Protein AF-A0A3Q3JNC2-F1 (afdb_monomer_lite)

Organism: Monopterus albus (NCBI:txid43700)

pLDDT: mean 71.04, std 24.88, range [24.72, 94.38]

Secondary structure (DSSP, 8-state):
-----------------------------------S----------HHHHHHHHHHHHHH-GGGTTT--------SS-HHHHHHHHHHHHHHHHHHHHHHHS-HHHHHHHHHHHHHH-GGGTS-----PPPPPSSSSSSS--PPPS--

Structure (mmCIF, N/CA/C/O backbone):
data_AF-A0A3Q3JNC2-F1
#
_entry.id   AF-A0A3Q3JNC2-F1
#
loop_
_atom_site.group_PDB
_atom_site.id
_atom_site.type_symbol
_atom_site.label_atom_id
_atom_site.label_alt_id
_atom_site.label_comp_id
_atom_site.label_asym_id
_atom_site.label_entity_id
_atom_site.label_seq_id
_atom_site.pdbx_PDB_ins_code
_atom_site.Cartn_x
_atom_site.Cartn_y
_atom_site.Cartn_z
_atom_site.occupancy
_atom_site.B_iso_or_equiv
_atom_site.auth_seq_id
_atom_site.auth_comp_id
_atom_site.auth_asym_id
_atom_site.auth_atom_id
_atom_site.pdbx_PDB_model_num
ATOM 1 N N . MET A 1 1 ? -9.995 17.000 -13.482 1.00 41.66 1 MET A N 1
ATOM 2 C CA . MET A 1 1 ? -11.264 16.262 -13.625 1.00 41.66 1 MET A CA 1
ATOM 3 C C . MET A 1 1 ? -10.963 14.832 -14.034 1.00 41.66 1 MET A C 1
ATOM 5 O O . MET A 1 1 ? -10.504 14.637 -15.145 1.00 41.66 1 MET A O 1
ATOM 9 N N . GLN A 1 2 ? -11.144 13.887 -13.113 1.00 34.62 2 GLN A N 1
ATOM 10 C CA . GLN A 1 2 ? -11.602 12.500 -13.311 1.00 34.62 2 GLN A CA 1
ATOM 11 C C . GLN A 1 2 ? -11.368 11.786 -11.981 1.00 34.62 2 GLN A C 1
ATOM 13 O O . GLN A 1 2 ? -10.262 11.375 -11.640 1.00 34.62 2 GLN A O 1
ATOM 18 N N . GLY A 1 3 ? -12.429 11.800 -11.173 1.00 38.94 3 GLY A N 1
ATOM 19 C CA . GLY A 1 3 ? -12.496 11.114 -9.899 1.00 38.94 3 GLY A CA 1
ATOM 20 C C . GLY A 1 3 ? -12.484 9.606 -10.100 1.00 38.94 3 GLY A C 1
ATOM 21 O O . GLY A 1 3 ? -13.150 9.084 -10.990 1.00 38.94 3 GLY A O 1
ATOM 22 N N . TYR A 1 4 ? -11.765 8.917 -9.224 1.00 34.91 4 TYR A N 1
ATOM 23 C CA . TYR A 1 4 ? -11.968 7.496 -8.996 1.00 34.91 4 TYR A CA 1
ATOM 24 C C . TYR A 1 4 ? -12.747 7.356 -7.696 1.00 34.91 4 TYR A C 1
ATOM 26 O O . TYR A 1 4 ? -12.200 7.344 -6.595 1.00 34.91 4 TYR A O 1
ATOM 34 N N . LEU A 1 5 ? -14.065 7.329 -7.873 1.00 38.16 5 LEU A N 1
ATOM 35 C CA . LEU A 1 5 ? -15.053 6.914 -6.897 1.00 38.16 5 LEU A CA 1
ATOM 36 C C . LEU A 1 5 ? -14.904 5.390 -6.746 1.00 38.16 5 LEU A C 1
ATOM 38 O O . LEU A 1 5 ? -15.341 4.645 -7.620 1.00 38.16 5 LEU A O 1
ATOM 42 N N . PHE A 1 6 ? -14.245 4.907 -5.692 1.00 31.84 6 PHE A N 1
ATOM 43 C CA . PHE A 1 6 ? -14.313 3.484 -5.351 1.00 31.84 6 PHE A CA 1
ATOM 44 C C . PHE A 1 6 ? -15.381 3.290 -4.280 1.00 31.84 6 PHE A C 1
ATOM 46 O O . PHE A 1 6 ? -15.269 3.762 -3.151 1.00 31.84 6 PHE A O 1
ATOM 53 N N . TYR A 1 7 ? -16.462 2.664 -4.732 1.00 32.59 7 TYR A N 1
ATOM 54 C CA . TYR A 1 7 ? -17.738 2.483 -4.069 1.00 32.59 7 TYR A CA 1
ATOM 55 C C . TYR A 1 7 ? -17.618 1.885 -2.662 1.00 32.59 7 TYR A C 1
ATOM 57 O O . TYR A 1 7 ? -17.073 0.801 -2.459 1.00 32.59 7 TYR A O 1
ATOM 65 N N . LEU A 1 8 ? -18.246 2.581 -1.711 1.00 41.38 8 LEU A N 1
ATOM 66 C CA . LEU A 1 8 ? -18.889 1.970 -0.555 1.00 41.38 8 LEU A CA 1
ATOM 67 C C . LEU A 1 8 ? -19.932 0.966 -1.070 1.00 41.38 8 LEU A C 1
ATOM 69 O O . LEU A 1 8 ? -20.834 1.358 -1.808 1.00 41.38 8 LEU A O 1
ATOM 73 N N . VAL A 1 9 ? -19.884 -0.280 -0.609 1.00 36.50 9 VAL A N 1
ATOM 74 C CA . VAL A 1 9 ? -21.084 -1.122 -0.561 1.00 36.50 9 VAL A CA 1
ATOM 75 C C . VAL A 1 9 ? -21.353 -1.445 0.900 1.00 36.50 9 VAL A C 1
ATOM 77 O O . VAL A 1 9 ? -20.706 -2.282 1.518 1.00 36.50 9 VAL A O 1
ATOM 80 N N . CYS A 1 10 ? -22.283 -0.673 1.455 1.00 35.88 10 CYS A N 1
ATOM 81 C CA . CYS A 1 10 ? -23.029 -0.979 2.661 1.00 35.88 10 CYS A CA 1
ATOM 82 C C . CYS A 1 10 ? -24.223 -1.839 2.231 1.00 35.88 10 CYS A C 1
ATOM 84 O O . CYS A 1 10 ? -25.017 -1.370 1.419 1.00 35.88 10 CYS A O 1
ATOM 86 N N . ILE A 1 11 ? -24.359 -3.063 2.746 1.00 35.44 11 ILE A N 1
ATOM 87 C CA . ILE A 1 11 ? -25.632 -3.796 2.715 1.00 35.44 11 ILE A CA 1
ATOM 88 C C . ILE A 1 11 ? -25.831 -4.462 4.079 1.00 35.44 11 ILE A C 1
ATOM 90 O O . ILE A 1 11 ? -25.250 -5.501 4.379 1.00 35.44 11 ILE A O 1
ATOM 94 N N . CYS A 1 12 ? -26.692 -3.847 4.891 1.00 36.97 12 CYS A N 1
ATOM 95 C CA . CYS A 1 12 ? -27.433 -4.514 5.954 1.00 36.97 12 CYS A CA 1
ATOM 96 C C . CYS A 1 12 ? -28.527 -5.396 5.330 1.00 36.97 12 CYS A C 1
ATOM 98 O O . CYS A 1 12 ? -29.467 -4.859 4.747 1.00 36.97 12 CYS A O 1
ATOM 100 N N . LYS A 1 13 ? -28.452 -6.721 5.514 1.00 30.66 13 LYS A N 1
ATOM 101 C CA . LYS A 1 13 ? -29.604 -7.583 5.856 1.00 30.66 13 LYS A CA 1
ATOM 102 C C . LYS A 1 13 ? -29.139 -9.001 6.230 1.00 30.66 13 LYS A C 1
ATOM 104 O O . LYS A 1 13 ? -28.750 -9.783 5.378 1.00 30.66 13 LYS A O 1
ATOM 109 N N . LEU A 1 14 ? -29.181 -9.254 7.539 1.00 37.44 14 LEU A N 1
ATOM 110 C CA . LEU A 1 14 ? -29.617 -10.457 8.266 1.00 37.44 14 LEU A CA 1
ATOM 111 C C . LEU A 1 14 ? -29.596 -11.849 7.589 1.00 37.44 14 LEU A C 1
ATOM 113 O O . LEU A 1 14 ? -30.253 -12.072 6.578 1.00 37.44 14 LEU A O 1
ATOM 117 N N . LYS A 1 15 ? -29.060 -12.793 8.387 1.00 30.67 15 LYS A N 1
ATOM 118 C CA . LYS A 1 15 ? -29.192 -14.267 8.390 1.00 30.67 15 LYS A CA 1
ATOM 119 C C . LYS A 1 15 ? -28.324 -15.021 7.375 1.00 30.67 15 LYS A C 1
ATOM 121 O O . LYS A 1 15 ? -28.709 -15.183 6.230 1.00 30.67 15 LYS A O 1
ATOM 126 N N . TYR A 1 16 ? -27.195 -15.569 7.825 1.00 27.77 16 TYR A N 1
ATOM 127 C CA . TYR A 1 16 ? -27.149 -16.910 8.420 1.00 27.77 16 TYR A CA 1
ATOM 128 C C . TYR A 1 16 ? -25.931 -17.035 9.338 1.00 27.77 16 TYR A C 1
ATOM 130 O O . TYR A 1 16 ? -24.821 -16.639 8.999 1.00 27.77 16 TYR A O 1
ATOM 138 N N . ILE A 1 17 ? -26.213 -17.540 10.533 1.00 35.56 17 ILE A N 1
ATOM 139 C CA . ILE A 1 17 ? -25.273 -17.909 11.582 1.00 35.56 17 ILE A CA 1
ATOM 140 C C . ILE A 1 17 ? -24.605 -19.218 11.166 1.00 35.56 17 ILE A C 1
ATOM 142 O O . ILE A 1 17 ? -25.315 -20.184 10.907 1.00 35.56 17 ILE A O 1
ATOM 146 N N . TYR A 1 18 ? -23.276 -19.265 11.207 1.00 24.72 18 TYR A N 1
ATOM 147 C CA . TYR A 1 18 ? -22.562 -20.444 11.691 1.00 24.72 18 TYR A CA 1
ATOM 148 C C . TYR A 1 18 ? -21.474 -19.963 12.650 1.00 24.72 18 TYR A C 1
ATOM 150 O O . TYR A 1 18 ? -20.442 -19.447 12.238 1.00 24.72 18 TYR A O 1
ATOM 158 N N . TYR A 1 19 ? -21.764 -20.090 13.944 1.00 30.53 19 TYR A N 1
ATOM 159 C CA . TYR A 1 19 ? -20.737 -20.248 14.967 1.00 30.53 19 TYR A CA 1
ATOM 160 C C . TYR A 1 19 ? -20.205 -21.677 14.861 1.00 30.53 19 TYR A C 1
ATOM 162 O O . TYR A 1 19 ? -21.021 -22.596 14.829 1.00 30.53 19 TYR A O 1
ATOM 170 N N . LEU A 1 20 ? -18.885 -21.857 14.880 1.00 31.80 20 LEU A N 1
ATOM 171 C CA . LEU A 1 20 ? -18.206 -22.951 15.586 1.00 31.80 20 LEU A CA 1
ATOM 172 C C . LEU A 1 20 ? -16.688 -22.661 15.638 1.00 31.80 20 LEU A C 1
ATOM 174 O O . LEU A 1 20 ? -16.197 -21.892 14.818 1.00 31.80 20 LEU A O 1
ATOM 178 N N . PRO A 1 21 ? -15.951 -23.257 16.582 1.00 27.48 21 PRO A N 1
ATOM 179 C CA . PRO A 1 21 ? -15.587 -22.721 17.886 1.00 27.48 21 PRO A CA 1
ATOM 180 C C . PRO A 1 21 ? -14.148 -22.173 17.931 1.00 27.48 21 PRO A C 1
ATOM 182 O O . PRO A 1 21 ? -13.294 -22.542 17.134 1.00 27.48 21 PRO A O 1
ATOM 185 N N . ILE A 1 22 ? -13.883 -21.321 18.924 1.00 47.97 22 ILE A N 1
ATOM 186 C CA . ILE A 1 22 ? -12.532 -20.948 19.361 1.00 47.97 22 ILE A CA 1
ATOM 187 C C . ILE A 1 22 ? -11.828 -22.216 19.857 1.00 47.97 22 ILE A C 1
ATOM 189 O O . ILE A 1 22 ? -12.298 -22.850 20.802 1.00 47.97 22 ILE A O 1
ATOM 193 N N . SER A 1 23 ? -10.715 -22.585 19.235 1.00 26.78 23 SER A N 1
ATOM 194 C CA . SER A 1 23 ? -9.683 -23.444 19.816 1.00 26.78 23 SER A CA 1
ATOM 195 C C . SER A 1 23 ? -8.358 -23.045 19.188 1.00 26.78 23 SER A C 1
ATOM 197 O O . SER A 1 23 ? -8.268 -22.867 17.975 1.00 26.78 23 SER A O 1
ATOM 199 N N . ASP A 1 24 ? -7.404 -22.799 20.071 1.00 34.84 24 ASP A N 1
ATOM 200 C CA . ASP A 1 24 ? -6.027 -22.417 19.826 1.00 34.84 24 ASP A CA 1
ATOM 201 C C . ASP A 1 24 ? -5.375 -23.316 18.775 1.00 34.84 24 ASP A C 1
ATOM 203 O O . ASP A 1 24 ? -5.403 -24.527 18.927 1.00 34.84 24 ASP A O 1
ATOM 207 N N . ASP A 1 25 ? -4.866 -22.717 17.704 1.00 28.12 25 ASP A N 1
ATOM 208 C CA . ASP A 1 25 ? -3.644 -23.066 16.975 1.00 28.12 25 ASP A CA 1
ATOM 209 C C . ASP A 1 25 ? -3.560 -22.118 15.768 1.00 28.12 25 ASP A C 1
ATOM 211 O O . ASP A 1 25 ? -4.564 -21.578 15.294 1.00 28.12 25 ASP A O 1
ATOM 215 N N . ASP A 1 26 ? -2.336 -21.794 15.378 1.00 36.28 26 ASP A N 1
ATOM 216 C CA . ASP A 1 26 ? -1.985 -20.836 14.337 1.00 36.28 26 ASP A CA 1
ATOM 217 C C . ASP A 1 26 ? -2.848 -20.967 13.075 1.00 36.28 26 ASP A C 1
ATOM 219 O O . ASP A 1 26 ? -2.971 -22.061 12.555 1.00 36.28 26 ASP A O 1
ATOM 223 N N . ASP A 1 27 ? -3.422 -19.857 12.586 1.00 26.66 27 ASP A N 1
ATOM 224 C CA . ASP A 1 27 ? -3.535 -19.547 11.153 1.00 26.66 27 ASP A CA 1
ATOM 225 C C . ASP A 1 27 ? -4.244 -18.201 10.932 1.00 26.66 27 ASP A C 1
ATOM 227 O O . ASP A 1 27 ? -5.410 -17.988 11.273 1.00 26.66 27 ASP A O 1
ATOM 231 N N . VAL A 1 28 ? -3.550 -17.260 10.285 1.00 31.44 28 VAL A N 1
ATOM 232 C CA . VAL A 1 28 ? -4.200 -16.138 9.592 1.00 31.44 28 VAL A CA 1
ATOM 233 C C . VAL A 1 28 ? -4.904 -16.735 8.378 1.00 31.44 28 VAL A C 1
ATOM 235 O O . VAL A 1 28 ? -4.368 -16.762 7.273 1.00 31.44 28 VAL A O 1
ATOM 238 N N . SER A 1 29 ? -6.104 -17.268 8.598 1.00 27.36 29 SER A N 1
ATOM 239 C CA . SER A 1 29 ? -6.907 -17.890 7.555 1.00 27.36 29 SER A CA 1
ATOM 240 C C . SER A 1 29 ? -7.342 -16.827 6.542 1.00 27.36 29 SER A C 1
ATOM 242 O O . SER A 1 29 ? -8.280 -16.053 6.761 1.00 27.36 29 SER A O 1
ATOM 244 N N . VAL A 1 30 ? -6.649 -16.785 5.405 1.00 30.55 30 VAL A N 1
ATOM 245 C CA . VAL A 1 30 ? -7.162 -16.199 4.168 1.00 30.55 30 VAL A CA 1
ATOM 246 C C . VAL A 1 30 ? -8.394 -17.021 3.812 1.00 30.55 30 VAL A C 1
ATOM 248 O O . VAL A 1 30 ? -8.263 -18.157 3.377 1.00 30.55 30 VAL A O 1
ATOM 251 N N . ILE A 1 31 ? -9.594 -16.486 4.049 1.00 31.14 31 ILE A N 1
ATOM 2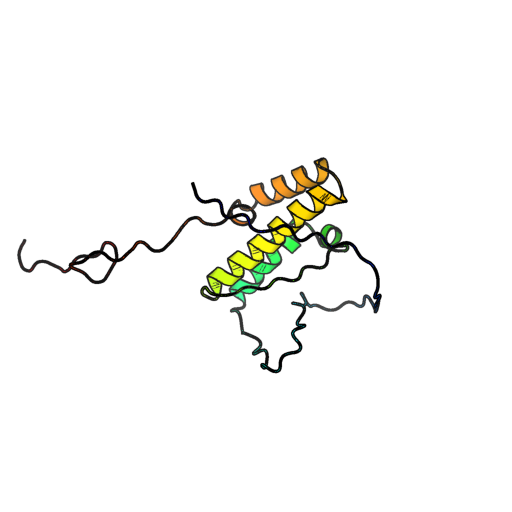52 C CA . ILE A 1 31 ? -10.835 -17.198 3.726 1.00 31.14 31 ILE A CA 1
ATOM 253 C C . ILE A 1 31 ? -10.900 -17.389 2.204 1.00 31.14 31 ILE A C 1
ATOM 255 O O . ILE A 1 31 ? -11.359 -16.513 1.460 1.00 31.14 31 ILE A O 1
ATOM 259 N N . GLU A 1 32 ? -10.454 -18.560 1.754 1.00 40.19 32 GLU A N 1
ATOM 260 C CA . GLU A 1 32 ? -10.973 -19.224 0.574 1.00 40.19 32 GLU A CA 1
AT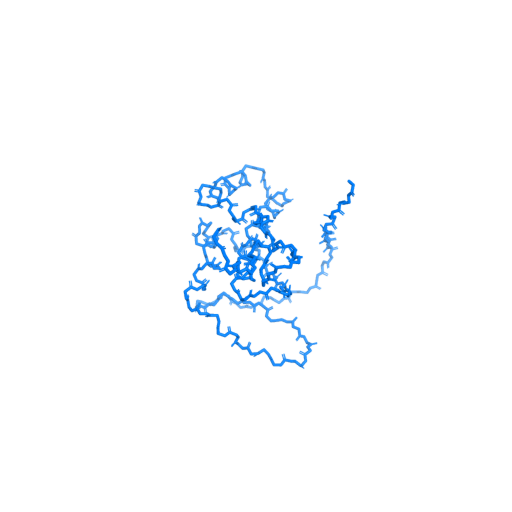OM 261 C C . GLU A 1 32 ? -12.487 -19.328 0.728 1.00 40.19 32 GLU A C 1
ATOM 263 O O . GLU A 1 32 ? -13.001 -19.879 1.694 1.00 40.19 32 GLU A O 1
ATOM 268 N N . ASN A 1 33 ? -13.205 -18.750 -0.226 1.00 28.53 33 ASN A N 1
ATOM 269 C CA . ASN A 1 33 ? -14.523 -19.212 -0.632 1.00 28.53 33 ASN A CA 1
ATOM 270 C C . ASN A 1 33 ? -14.806 -18.610 -2.011 1.00 28.53 33 ASN A C 1
ATOM 272 O O . ASN A 1 33 ? -15.477 -17.584 -2.170 1.00 28.53 33 ASN A O 1
ATOM 276 N N . CYS A 1 34 ? -14.229 -19.250 -3.025 1.00 26.02 34 CYS A N 1
ATOM 277 C CA . CYS A 1 34 ? -14.772 -19.251 -4.372 1.00 26.02 34 CYS A CA 1
ATOM 278 C C . CYS A 1 34 ? -15.145 -20.700 -4.684 1.00 26.02 34 CYS A C 1
ATOM 280 O O . CYS A 1 34 ? -14.274 -21.520 -4.947 1.00 26.02 34 CYS A O 1
ATOM 282 N N . HIS A 1 35 ? -16.446 -20.995 -4.697 1.00 31.39 35 HIS A N 1
ATOM 283 C CA . HIS A 1 35 ? -16.987 -22.113 -5.465 1.00 31.39 35 HIS A CA 1
ATOM 284 C C . HIS A 1 35 ? -16.742 -21.820 -6.954 1.00 31.39 35 HIS A C 1
ATOM 286 O O . HIS A 1 35 ? -17.592 -21.293 -7.666 1.00 31.39 35 HIS A O 1
ATOM 292 N N . CYS A 1 36 ? -15.520 -22.072 -7.400 1.00 25.83 36 CYS A N 1
ATOM 293 C CA . CYS A 1 36 ? -15.168 -22.283 -8.788 1.00 25.83 36 CYS A CA 1
ATOM 294 C C . CYS A 1 36 ? -13.899 -23.127 -8.760 1.00 25.83 36 CYS A C 1
ATOM 296 O O . CYS A 1 36 ? -12.893 -22.714 -8.191 1.00 25.83 36 CYS A O 1
ATOM 298 N N . SER A 1 37 ? -13.988 -24.326 -9.320 1.00 30.45 37 SER A N 1
ATOM 299 C CA . SER A 1 37 ? -12.905 -25.285 -9.494 1.00 30.45 37 SER A CA 1
ATOM 300 C C . SER A 1 37 ? -11.717 -24.657 -10.227 1.00 30.45 37 SER A C 1
ATOM 302 O O . SER A 1 37 ? -11.618 -24.712 -11.450 1.00 30.45 37 SER A O 1
ATOM 304 N N . CYS A 1 38 ? -10.815 -24.044 -9.478 1.00 25.58 38 CYS A N 1
ATOM 305 C CA . CYS A 1 38 ? -9.469 -23.731 -9.909 1.00 25.58 38 CYS A CA 1
ATOM 306 C C . CYS A 1 38 ? -8.618 -23.896 -8.661 1.00 25.58 38 CYS A C 1
ATOM 308 O O . CYS A 1 38 ? -8.676 -23.066 -7.759 1.00 25.58 38 CYS A O 1
ATOM 310 N N . SER A 1 39 ? -7.932 -25.034 -8.597 1.00 29.19 39 SER A N 1
ATOM 311 C CA . SER A 1 39 ? -6.940 -25.388 -7.587 1.00 29.19 39 SER A CA 1
ATOM 312 C C . SER A 1 39 ? -6.179 -24.151 -7.123 1.00 29.19 39 SER A C 1
ATOM 314 O O . SER A 1 39 ? -5.421 -23.562 -7.903 1.00 29.19 39 SER A O 1
ATOM 316 N N . LEU A 1 40 ? -6.409 -23.756 -5.869 1.00 34.25 40 LEU A N 1
ATOM 317 C CA . LEU A 1 40 ? -5.500 -22.882 -5.159 1.00 34.25 40 LEU A CA 1
ATOM 318 C C . LEU A 1 40 ? -4.165 -23.620 -5.112 1.00 34.25 40 LEU A C 1
ATOM 320 O O . LEU A 1 40 ? -3.988 -24.590 -4.384 1.00 34.25 40 LEU A O 1
ATOM 324 N N . GLN A 1 41 ? -3.232 -23.201 -5.959 1.00 37.50 41 GLN A N 1
ATOM 325 C CA . GLN A 1 41 ? -1.839 -23.369 -5.605 1.00 37.50 41 GLN A CA 1
ATOM 326 C C . GLN A 1 41 ? -1.644 -22.486 -4.382 1.00 37.50 41 GLN A C 1
ATOM 328 O O . GLN A 1 41 ? -1.798 -21.265 -4.480 1.00 37.50 41 GLN A O 1
ATOM 333 N N . GLU A 1 42 ? -1.359 -23.110 -3.242 1.00 41.41 42 GLU A N 1
ATOM 334 C CA . GLU A 1 42 ? -0.700 -22.460 -2.120 1.00 41.41 42 GLU A CA 1
ATOM 335 C C . GLU A 1 42 ? 0.541 -21.772 -2.690 1.00 41.41 42 GLU A C 1
ATOM 337 O O . GLU A 1 42 ? 1.566 -22.383 -2.988 1.00 41.41 42 GLU A O 1
ATOM 342 N N . GLY A 1 43 ? 0.382 -20.493 -3.020 1.00 44.12 43 GLY A N 1
ATOM 343 C CA . GLY A 1 43 ? 1.451 -19.694 -3.572 1.00 44.12 43 GLY A CA 1
ATOM 344 C C . GLY A 1 43 ? 2.442 -19.488 -2.450 1.00 44.12 43 GLY A C 1
ATOM 345 O O . GLY A 1 43 ? 2.153 -18.730 -1.528 1.00 44.12 43 GLY A O 1
ATOM 346 N N . GLU A 1 44 ? 3.582 -20.171 -2.513 1.00 55.50 44 GLU A N 1
ATOM 347 C CA . GLU A 1 44 ? 4.699 -19.971 -1.598 1.00 55.50 44 GLU A CA 1
ATOM 348 C C . GLU A 1 44 ? 5.193 -18.521 -1.705 1.00 55.50 44 GLU A C 1
ATOM 350 O O . GLU A 1 44 ? 6.080 -18.165 -2.487 1.00 55.50 44 GLU A O 1
ATOM 355 N N . TRP A 1 45 ? 4.581 -17.627 -0.934 1.00 65.00 45 TRP A N 1
ATOM 356 C CA . TRP A 1 45 ? 5.145 -16.315 -0.679 1.00 65.00 45 TRP A CA 1
ATOM 357 C C . TRP A 1 45 ? 6.432 -16.544 0.110 1.00 65.00 45 TRP A C 1
ATOM 359 O O . TRP A 1 45 ? 6.388 -17.245 1.126 1.00 65.00 45 TRP A O 1
ATOM 369 N N . PRO A 1 46 ? 7.570 -15.958 -0.299 1.00 73.75 46 PRO A N 1
ATOM 370 C CA . PRO A 1 46 ? 8.811 -16.135 0.437 1.00 73.75 46 PRO A CA 1
ATOM 371 C C . PRO A 1 46 ? 8.600 -15.696 1.888 1.00 73.75 46 PRO A C 1
ATOM 373 O O . PRO A 1 46 ? 8.021 -14.634 2.138 1.00 73.75 46 PRO A O 1
ATOM 376 N N . ALA A 1 47 ? 9.077 -16.508 2.836 1.00 75.88 47 ALA A N 1
ATOM 377 C CA . ALA A 1 47 ? 8.828 -16.337 4.271 1.00 75.88 47 ALA A CA 1
ATOM 378 C C . ALA A 1 47 ? 9.147 -14.917 4.780 1.00 75.88 47 ALA A C 1
ATOM 380 O O . ALA A 1 47 ? 8.474 -14.383 5.657 1.00 75.88 47 ALA A O 1
ATOM 381 N N . THR A 1 48 ? 10.120 -14.245 4.161 1.00 81.56 48 THR A N 1
ATOM 382 C CA . THR A 1 48 ? 10.499 -12.861 4.479 1.00 81.56 48 THR A CA 1
ATOM 383 C C . THR A 1 48 ? 9.372 -11.846 4.273 1.00 81.56 48 THR A C 1
ATOM 385 O O . THR A 1 48 ? 9.301 -10.854 4.999 1.00 81.56 48 THR A O 1
ATOM 388 N N . LEU A 1 49 ? 8.480 -12.067 3.305 1.00 80.00 49 LEU A N 1
ATOM 389 C CA . LEU A 1 49 ? 7.380 -11.151 3.004 1.00 80.00 49 LEU A CA 1
ATOM 390 C C . LEU A 1 49 ? 6.125 -11.430 3.837 1.00 80.00 49 LEU A C 1
ATOM 392 O O . LEU A 1 49 ? 5.301 -10.529 3.990 1.00 80.00 49 LEU A O 1
ATOM 396 N N . GLN A 1 50 ? 5.991 -12.624 4.419 1.00 78.81 50 GLN A N 1
ATOM 397 C CA . GLN A 1 50 ? 4.847 -12.973 5.268 1.00 78.81 50 GLN A CA 1
ATOM 398 C C . GLN A 1 50 ? 4.787 -12.081 6.516 1.00 78.81 50 GLN A C 1
ATOM 400 O O . GLN A 1 50 ? 3.728 -11.561 6.865 1.00 78.81 50 GLN A O 1
ATOM 405 N N . TYR A 1 51 ? 5.943 -11.771 7.110 1.00 84.81 51 TYR A N 1
ATOM 406 C CA . TYR A 1 51 ? 6.030 -10.840 8.239 1.00 84.81 51 TYR A CA 1
ATOM 407 C C . TYR A 1 51 ? 5.456 -9.453 7.921 1.00 84.81 51 TYR A C 1
ATOM 409 O O . TYR A 1 51 ? 4.838 -8.834 8.784 1.00 84.81 51 TYR A O 1
ATOM 417 N N . LYS A 1 52 ? 5.572 -8.981 6.671 1.00 85.69 52 LYS A N 1
ATOM 418 C CA . LYS A 1 52 ? 5.016 -7.683 6.251 1.00 85.69 52 LYS A CA 1
ATOM 419 C C . LYS A 1 52 ? 3.490 -7.641 6.272 1.00 85.69 52 LYS A C 1
ATOM 421 O O . LYS A 1 52 ? 2.927 -6.558 6.417 1.00 85.69 52 LYS A O 1
ATOM 426 N N . LEU A 1 53 ? 2.822 -8.787 6.144 1.00 83.62 53 LEU A N 1
ATOM 427 C CA . LEU A 1 53 ? 1.365 -8.878 6.251 1.00 83.62 53 LEU A CA 1
ATOM 428 C C . LEU A 1 53 ? 0.887 -8.824 7.704 1.00 83.62 53 LEU A C 1
ATOM 430 O O . LEU A 1 53 ? -0.179 -8.272 7.968 1.00 83.62 53 LEU A O 1
ATOM 434 N N . LEU A 1 54 ? 1.677 -9.366 8.634 1.00 83.00 54 LEU A N 1
ATOM 435 C CA . LEU A 1 54 ? 1.314 -9.490 10.049 1.00 83.00 54 LEU A CA 1
ATOM 436 C C . LEU A 1 54 ? 1.565 -8.205 10.851 1.00 83.00 54 LEU A C 1
ATOM 438 O O . LEU A 1 54 ? 0.935 -8.000 11.884 1.00 83.00 54 LEU A O 1
ATOM 442 N N . GLU A 1 55 ? 2.428 -7.308 10.370 1.00 83.50 55 GLU A N 1
ATOM 443 C CA . GLU A 1 55 ? 2.726 -6.012 11.003 1.00 83.50 55 GLU A CA 1
ATOM 444 C C . GLU A 1 55 ? 1.490 -5.233 11.511 1.00 83.50 55 GLU A C 1
ATOM 446 O O . GLU A 1 55 ? 1.471 -4.889 12.692 1.00 83.50 55 GLU A O 1
ATOM 451 N N . PRO A 1 56 ? 0.437 -4.957 10.709 1.00 83.75 56 PRO A N 1
ATOM 452 C CA . PRO A 1 56 ? -0.732 -4.218 11.197 1.00 83.75 56 PRO A CA 1
ATOM 453 C C . PRO A 1 56 ? -1.509 -4.954 12.299 1.00 83.75 56 PRO A C 1
ATOM 455 O O . PRO A 1 56 ? -2.134 -4.300 13.132 1.00 83.75 56 PRO A O 1
ATOM 458 N N . VAL A 1 57 ? -1.463 -6.289 12.318 1.00 84.62 57 VAL A N 1
ATOM 459 C CA . VAL A 1 57 ? -2.106 -7.105 13.359 1.00 84.62 57 VAL A CA 1
ATOM 460 C C . VAL A 1 57 ? -1.304 -7.035 14.656 1.00 84.62 57 VAL A C 1
ATOM 462 O O . VAL A 1 57 ? -1.868 -6.829 15.729 1.00 84.62 57 VAL A O 1
ATOM 465 N N . LEU A 1 58 ? 0.022 -7.129 14.549 1.00 86.19 58 LEU A N 1
ATOM 466 C CA . LEU A 1 58 ? 0.935 -7.045 15.686 1.00 86.19 58 LEU A CA 1
ATOM 467 C C . LEU A 1 58 ? 0.927 -5.655 16.341 1.00 86.19 58 LEU A C 1
ATOM 469 O O . LEU A 1 58 ? 0.987 -5.566 17.562 1.00 86.19 58 LEU A O 1
ATOM 473 N N . LEU A 1 59 ? 0.809 -4.578 15.557 1.00 86.19 59 LEU A N 1
ATOM 474 C CA . LEU A 1 59 ? 0.808 -3.201 16.073 1.00 86.19 59 LEU A CA 1
ATOM 475 C C . LEU A 1 59 ? -0.449 -2.839 16.869 1.00 86.19 59 LEU A C 1
ATOM 477 O O . LEU A 1 59 ? -0.373 -2.063 17.816 1.00 86.19 59 LEU A O 1
ATOM 481 N N . LEU A 1 60 ? -1.611 -3.344 16.452 1.00 80.81 60 LEU A N 1
ATOM 482 C CA . LEU A 1 60 ? -2.901 -2.962 17.036 1.00 80.81 60 LEU A CA 1
ATOM 483 C C . LEU A 1 60 ? -3.399 -3.954 18.094 1.00 80.81 60 LEU A C 1
ATOM 485 O O . LEU A 1 60 ? -4.305 -3.616 18.853 1.00 80.81 60 LEU A O 1
ATOM 489 N N . GLY A 1 61 ? -2.791 -5.142 18.162 1.00 81.56 61 GLY A N 1
ATOM 490 C CA . GLY A 1 61 ? -3.154 -6.202 19.096 1.00 81.56 61 GLY A CA 1
ATOM 491 C C . GLY A 1 61 ? -4.415 -6.960 18.675 1.00 81.56 61 GLY A C 1
ATOM 492 O O . GLY A 1 61 ? -5.313 -6.416 18.031 1.00 81.56 61 GLY A O 1
ATOM 493 N N . LYS A 1 62 ? -4.499 -8.240 19.059 1.00 76.94 62 LYS A N 1
ATOM 494 C CA . LYS A 1 62 ? -5.594 -9.151 18.667 1.00 76.94 62 LYS A CA 1
ATOM 495 C C . LYS A 1 62 ? -6.977 -8.680 19.144 1.00 76.94 62 LYS A C 1
ATOM 497 O O . LYS A 1 62 ? -7.973 -8.938 18.477 1.00 76.94 62 LYS A O 1
ATOM 502 N N . GLU A 1 63 ? -7.037 -7.936 20.247 1.00 79.50 63 GLU A N 1
ATOM 503 C CA . GLU A 1 63 ? -8.286 -7.443 20.846 1.00 79.50 63 GLU A CA 1
ATOM 504 C C . GLU A 1 63 ? -9.102 -6.567 19.887 1.00 79.50 63 GLU A C 1
ATOM 506 O O . GLU A 1 63 ? -10.326 -6.664 19.835 1.00 79.50 63 GLU A O 1
ATOM 511 N N . ARG A 1 64 ? -8.428 -5.754 19.066 1.00 76.50 64 ARG A N 1
ATOM 512 C CA . ARG A 1 64 ? -9.082 -4.831 18.124 1.00 76.50 64 ARG A CA 1
ATOM 513 C C . ARG A 1 64 ? -9.619 -5.530 16.869 1.00 76.50 64 ARG A C 1
ATOM 515 O O . ARG A 1 64 ? -10.423 -4.948 16.146 1.00 76.50 64 ARG A O 1
ATOM 522 N N . PHE A 1 65 ? -9.204 -6.775 16.621 1.00 74.62 65 PHE A N 1
ATOM 523 C CA . PHE A 1 65 ? -9.633 -7.584 15.475 1.00 74.62 65 PHE A CA 1
ATOM 524 C C . PHE A 1 65 ? -10.714 -8.611 15.818 1.00 74.62 65 PHE A C 1
ATOM 526 O O . PHE A 1 65 ? -11.351 -9.126 14.906 1.00 74.62 65 PHE A O 1
ATOM 533 N N . ALA A 1 66 ? -10.967 -8.878 17.102 1.00 77.44 66 ALA A N 1
ATOM 534 C CA . ALA A 1 66 ? -11.878 -9.937 17.545 1.00 77.44 66 ALA A CA 1
ATOM 535 C C . ALA A 1 66 ? -13.334 -9.785 17.048 1.00 77.44 66 ALA A C 1
ATOM 537 O O . ALA A 1 66 ? -14.086 -10.752 17.053 1.00 77.44 66 ALA A O 1
ATOM 538 N N . GLY A 1 67 ? -13.738 -8.586 16.614 1.00 76.31 67 GLY A N 1
ATOM 539 C CA . GLY A 1 67 ? -15.076 -8.310 16.080 1.00 76.31 67 GLY A CA 1
ATOM 540 C C . GLY A 1 67 ? -15.144 -8.057 14.570 1.00 76.31 67 GLY A C 1
ATOM 541 O O . GLY A 1 67 ? -16.188 -7.604 14.104 1.00 76.31 67 GLY A O 1
ATOM 542 N N . VAL A 1 68 ? -14.056 -8.256 13.810 1.00 77.75 68 VAL A N 1
ATOM 543 C CA . VAL A 1 68 ? -13.986 -7.854 12.392 1.00 77.75 68 VAL A CA 1
ATOM 544 C C . VAL A 1 68 ? -13.465 -8.979 11.498 1.00 77.75 68 VAL A C 1
ATOM 546 O O . VAL A 1 68 ? -12.283 -9.309 11.524 1.00 77.75 68 VAL A O 1
ATOM 549 N N . ASP A 1 69 ? -14.326 -9.472 10.605 1.00 85.75 69 ASP A N 1
ATOM 550 C CA . ASP A 1 69 ? -13.945 -10.397 9.534 1.00 85.75 69 ASP A CA 1
ATOM 551 C C . ASP A 1 69 ? -13.455 -9.644 8.290 1.00 85.75 69 ASP A C 1
ATOM 553 O O . ASP A 1 69 ? -14.160 -8.798 7.727 1.00 85.75 69 ASP A O 1
ATOM 557 N N . ILE A 1 70 ? -12.255 -9.976 7.806 1.00 81.75 70 ILE A N 1
ATOM 558 C CA . ILE A 1 70 ? -11.627 -9.289 6.669 1.00 81.75 70 ILE A CA 1
ATOM 559 C C . ILE A 1 70 ? -11.438 -10.267 5.506 1.00 81.75 70 ILE A C 1
ATOM 561 O O . ILE A 1 70 ? -10.700 -11.242 5.601 1.00 81.75 70 ILE A O 1
ATOM 565 N N . ARG A 1 71 ? -12.065 -9.972 4.359 1.00 86.75 71 ARG A N 1
ATOM 566 C CA . ARG A 1 71 ? -11.870 -10.705 3.096 1.00 86.75 71 ARG A CA 1
ATOM 567 C C . ARG A 1 71 ? -11.224 -9.795 2.061 1.00 86.75 71 ARG A C 1
ATOM 569 O O . ARG A 1 71 ? -11.809 -8.784 1.674 1.00 86.75 71 ARG A O 1
ATOM 576 N N . VAL A 1 72 ? -10.037 -10.164 1.581 1.00 80.00 72 VAL A N 1
ATOM 577 C CA . VAL A 1 72 ? -9.269 -9.363 0.615 1.00 80.00 72 VAL A CA 1
ATOM 578 C C . VAL A 1 72 ? -9.157 -10.108 -0.710 1.00 80.00 72 VAL A C 1
ATOM 580 O O . VAL A 1 72 ? -8.749 -11.262 -0.754 1.00 80.00 72 VAL A O 1
ATOM 583 N N . ARG A 1 73 ? -9.506 -9.436 -1.813 1.00 86.56 73 ARG A N 1
ATOM 584 C CA . ARG A 1 73 ? -9.291 -9.932 -3.180 1.00 86.56 73 ARG A CA 1
ATOM 585 C C . ARG A 1 73 ? -8.319 -9.003 -3.896 1.00 86.56 73 ARG A C 1
ATOM 587 O O . ARG A 1 73 ? -8.633 -7.832 -4.095 1.00 86.56 73 ARG A O 1
ATOM 594 N N . VAL A 1 74 ? -7.167 -9.525 -4.306 1.00 82.56 74 VAL A N 1
ATOM 595 C CA . VAL A 1 74 ? -6.162 -8.790 -5.090 1.00 82.56 74 VAL A CA 1
ATOM 596 C C . VAL A 1 74 ? -6.113 -9.308 -6.526 1.00 82.56 74 VAL A C 1
ATOM 598 O O . VAL A 1 74 ? -6.279 -10.500 -6.769 1.00 82.56 74 VAL A O 1
ATOM 601 N N . LYS A 1 75 ? -5.922 -8.407 -7.495 1.00 85.81 75 LYS A N 1
ATOM 602 C CA . LYS A 1 75 ? -5.773 -8.741 -8.920 1.00 85.81 75 LYS A CA 1
ATOM 603 C C . LYS A 1 75 ? -4.676 -7.882 -9.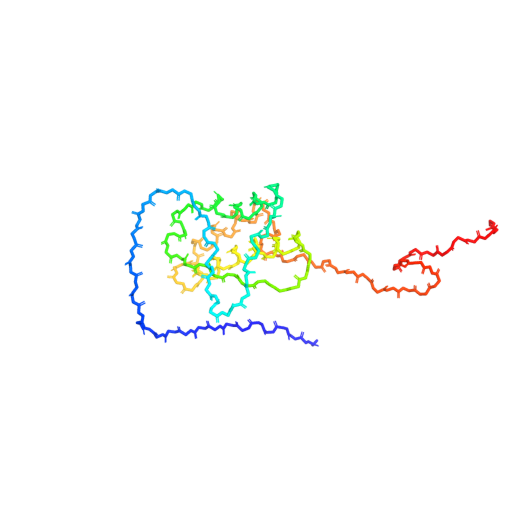549 1.00 85.81 75 LYS A C 1
ATOM 605 O O . LYS A 1 75 ? -4.645 -6.672 -9.331 1.00 85.81 75 LYS A O 1
ATOM 610 N N . GLY A 1 76 ? -3.826 -8.506 -10.366 1.00 86.75 76 GLY A N 1
ATOM 611 C CA . GLY A 1 76 ? -2.705 -7.852 -11.053 1.00 86.75 76 GLY A CA 1
ATOM 612 C C . GLY A 1 76 ? -1.503 -7.553 -10.147 1.00 86.75 76 GLY A C 1
ATOM 613 O O . GLY A 1 76 ? -1.514 -7.865 -8.960 1.00 86.75 76 GLY A O 1
ATOM 614 N N . GLY A 1 77 ? -0.459 -6.943 -10.716 1.00 86.25 77 GLY A N 1
ATOM 615 C CA . GLY A 1 77 ? 0.803 -6.665 -10.016 1.00 86.25 77 GLY A CA 1
ATOM 616 C C . GLY A 1 77 ? 1.720 -7.889 -9.881 1.00 86.25 77 GLY A C 1
ATOM 617 O O . GLY A 1 77 ? 1.391 -8.975 -10.345 1.00 86.25 77 GLY A O 1
ATOM 618 N N . GLY A 1 78 ? 2.891 -7.688 -9.270 1.00 87.75 78 GLY A N 1
ATOM 619 C CA . GLY A 1 78 ? 3.803 -8.770 -8.873 1.00 87.75 78 GLY A CA 1
ATOM 620 C C . GLY A 1 78 ? 3.624 -9.152 -7.402 1.00 87.75 78 GLY A C 1
ATOM 621 O O . GLY A 1 78 ? 2.967 -8.425 -6.655 1.00 87.75 78 GLY A O 1
ATOM 622 N N . HIS A 1 79 ? 4.256 -10.245 -6.969 1.00 83.88 79 HIS A N 1
ATOM 623 C CA . HIS A 1 79 ? 4.023 -10.819 -5.637 1.00 83.88 79 HIS A CA 1
ATOM 624 C C . HIS A 1 79 ? 4.270 -9.824 -4.495 1.00 83.88 79 HIS A C 1
ATOM 626 O O . HIS A 1 79 ? 3.437 -9.626 -3.615 1.00 83.88 79 HIS A O 1
ATOM 632 N N . VAL A 1 80 ? 5.389 -9.106 -4.574 1.00 87.56 80 VAL A N 1
ATOM 633 C CA . VAL A 1 80 ? 5.766 -8.077 -3.599 1.00 87.56 80 VAL A CA 1
ATOM 634 C C . VAL A 1 80 ? 4.733 -6.943 -3.560 1.00 87.56 80 VAL A C 1
ATOM 636 O O . VAL A 1 80 ? 4.305 -6.520 -2.490 1.00 87.56 80 VAL A O 1
ATOM 639 N N . ALA A 1 81 ? 4.288 -6.466 -4.726 1.00 87.31 81 ALA A N 1
ATOM 640 C CA . ALA A 1 81 ? 3.328 -5.366 -4.816 1.00 87.31 81 ALA A CA 1
ATOM 641 C C . ALA A 1 81 ? 1.948 -5.752 -4.261 1.00 87.31 81 ALA A C 1
ATOM 643 O O . ALA A 1 81 ? 1.290 -4.929 -3.625 1.00 87.31 81 ALA A O 1
ATOM 644 N N . GLN A 1 82 ? 1.523 -7.000 -4.472 1.00 87.44 82 GLN A N 1
ATOM 645 C CA . GLN A 1 82 ? 0.276 -7.525 -3.920 1.00 87.44 82 GLN A CA 1
ATOM 646 C C . GLN A 1 82 ? 0.317 -7.573 -2.391 1.00 87.44 82 GLN A C 1
ATOM 648 O O . GLN A 1 82 ? -0.635 -7.134 -1.752 1.00 87.44 82 GLN A O 1
ATOM 653 N N . ILE A 1 83 ? 1.435 -7.997 -1.799 1.00 88.19 83 ILE A N 1
ATOM 654 C CA . ILE A 1 83 ? 1.613 -8.026 -0.340 1.00 88.19 83 ILE A CA 1
ATOM 655 C C . ILE A 1 83 ? 1.498 -6.624 0.267 1.00 88.19 83 ILE A C 1
ATOM 657 O O . ILE A 1 83 ? 0.742 -6.422 1.219 1.00 88.19 83 ILE A O 1
ATOM 661 N N . TYR A 1 84 ? 2.159 -5.624 -0.324 1.00 87.69 84 TYR A N 1
ATOM 662 C CA . TYR A 1 84 ? 2.010 -4.234 0.122 1.00 87.69 84 TYR A CA 1
ATOM 663 C C . TYR A 1 84 ? 0.575 -3.711 -0.037 1.00 87.69 84 TYR A C 1
ATOM 665 O O . TYR A 1 84 ? 0.108 -2.936 0.800 1.00 87.69 84 TYR A O 1
ATOM 673 N N . ALA A 1 85 ? -0.148 -4.152 -1.069 1.00 88.81 85 ALA A N 1
ATOM 674 C CA . ALA A 1 85 ? -1.549 -3.791 -1.258 1.00 88.81 85 ALA A CA 1
ATOM 675 C C . ALA A 1 85 ? -2.466 -4.426 -0.196 1.00 88.81 85 ALA A C 1
ATOM 677 O O . ALA A 1 85 ? -3.344 -3.739 0.326 1.00 88.81 85 ALA A O 1
ATOM 678 N N . ILE A 1 86 ? -2.249 -5.696 0.166 1.00 88.81 86 ILE A N 1
ATOM 679 C CA . ILE A 1 86 ? -2.998 -6.381 1.235 1.00 88.81 86 ILE A CA 1
ATOM 680 C C . ILE A 1 86 ? -2.739 -5.695 2.578 1.00 88.81 86 ILE A C 1
ATOM 682 O O . ILE A 1 86 ? -3.688 -5.341 3.278 1.00 88.81 86 ILE A O 1
ATOM 686 N N . ARG A 1 87 ? -1.468 -5.417 2.892 1.00 88.94 87 ARG A N 1
ATOM 687 C CA . ARG A 1 87 ? -1.047 -4.679 4.093 1.00 88.94 87 ARG A CA 1
ATOM 688 C C . ARG A 1 87 ? -1.799 -3.346 4.222 1.00 88.94 87 ARG A C 1
ATOM 690 O O . ARG A 1 87 ? -2.385 -3.062 5.263 1.00 88.94 87 ARG A O 1
ATOM 697 N N . GLN A 1 88 ? -1.865 -2.565 3.140 1.00 89.44 88 GLN A N 1
ATOM 698 C CA . GLN A 1 88 ? -2.624 -1.306 3.102 1.00 89.44 88 GLN A CA 1
ATOM 699 C C . GLN A 1 88 ? -4.136 -1.498 3.240 1.00 89.44 88 GLN A C 1
ATOM 701 O O . GLN A 1 88 ? -4.811 -0.674 3.862 1.00 89.44 88 GLN A O 1
ATOM 706 N N . ALA A 1 89 ? -4.690 -2.548 2.631 1.00 89.75 89 ALA A N 1
ATOM 707 C CA . ALA A 1 89 ? -6.118 -2.829 2.687 1.00 89.75 89 ALA A CA 1
ATOM 708 C C . ALA A 1 89 ? -6.573 -3.117 4.124 1.00 89.75 89 ALA A C 1
ATOM 710 O O . ALA A 1 89 ? -7.577 -2.552 4.553 1.00 89.75 89 ALA A O 1
ATOM 711 N N . ILE A 1 90 ? -5.802 -3.909 4.878 1.00 89.19 90 ILE A N 1
ATOM 712 C CA . ILE A 1 90 ? -6.091 -4.235 6.282 1.00 89.19 90 ILE A CA 1
ATOM 713 C C . ILE A 1 90 ? -6.097 -2.960 7.136 1.00 89.19 90 ILE A C 1
ATOM 715 O O . ILE A 1 90 ? -7.090 -2.666 7.802 1.00 89.19 90 ILE A O 1
ATOM 719 N N . SER A 1 91 ? -5.041 -2.142 7.063 1.00 89.81 91 SER A N 1
ATOM 720 C CA . SER A 1 91 ? -4.952 -0.903 7.851 1.00 89.81 91 SER A CA 1
ATOM 721 C C . SER A 1 91 ? -6.071 0.093 7.526 1.00 89.81 91 SER A C 1
ATOM 723 O O . SER A 1 91 ? -6.662 0.687 8.429 1.00 89.81 91 SER A O 1
ATOM 725 N N . LYS A 1 92 ? -6.410 0.267 6.242 1.00 88.50 92 LYS A N 1
ATOM 726 C CA . LYS A 1 92 ? -7.511 1.152 5.825 1.00 88.50 92 LYS A CA 1
ATOM 727 C C . LYS A 1 92 ? -8.877 0.623 6.250 1.00 88.50 92 LYS A C 1
ATOM 729 O O . LYS A 1 92 ? -9.726 1.425 6.636 1.00 88.50 92 LYS A O 1
ATOM 734 N N . ALA A 1 93 ? -9.089 -0.692 6.178 1.00 88.38 93 ALA A N 1
ATOM 735 C CA . ALA A 1 93 ? -10.343 -1.321 6.575 1.00 88.38 93 ALA A CA 1
ATOM 736 C C . ALA A 1 93 ? -10.646 -1.070 8.056 1.00 88.38 93 ALA A C 1
ATOM 738 O O . ALA A 1 93 ? -11.763 -0.675 8.380 1.00 88.38 93 ALA A O 1
ATOM 739 N N . LEU A 1 94 ? -9.642 -1.184 8.933 1.00 87.25 94 LEU A N 1
ATOM 740 C CA . LEU A 1 94 ? -9.801 -0.894 10.361 1.00 87.25 94 LEU A CA 1
ATOM 741 C C . LEU A 1 94 ? -10.159 0.568 10.610 1.00 87.25 94 LEU A C 1
ATOM 743 O O . LEU A 1 94 ? -11.174 0.855 11.236 1.00 87.25 94 LEU A O 1
ATOM 747 N N . VAL A 1 95 ? -9.389 1.511 10.062 1.00 88.88 95 VAL A N 1
ATOM 748 C CA . VAL A 1 95 ? -9.680 2.944 10.246 1.00 88.88 95 VAL A CA 1
ATOM 749 C C . VAL A 1 95 ? -11.087 3.294 9.737 1.00 88.88 95 VAL A C 1
ATOM 751 O O . VAL A 1 95 ? -11.780 4.111 10.345 1.00 88.88 95 VAL A O 1
ATOM 754 N N . ALA A 1 96 ? -11.536 2.662 8.650 1.00 90.12 96 ALA A N 1
ATOM 755 C CA . ALA A 1 96 ? -12.884 2.841 8.116 1.00 90.12 96 ALA A CA 1
ATOM 756 C C . ALA A 1 96 ? -13.977 2.178 8.974 1.00 90.12 96 ALA A C 1
ATOM 758 O O . ALA A 1 96 ? -15.086 2.709 9.043 1.00 90.12 96 ALA A O 1
ATOM 759 N N . TYR A 1 97 ? -13.685 1.046 9.619 1.00 88.38 97 TYR A N 1
ATOM 760 C CA . TYR A 1 97 ? -14.600 0.363 10.533 1.00 88.38 97 TYR A CA 1
ATOM 761 C C . TYR A 1 97 ? -14.856 1.206 11.785 1.00 88.38 97 TYR A C 1
ATOM 763 O O . TYR A 1 97 ? -16.006 1.532 12.083 1.00 88.38 97 TYR A O 1
ATOM 771 N N . TYR A 1 98 ? -13.789 1.663 12.446 1.00 87.75 98 TYR A N 1
ATOM 772 C CA . TYR A 1 98 ? -13.892 2.510 13.639 1.00 87.75 98 TYR A CA 1
ATOM 773 C C . TYR A 1 98 ? -14.584 3.844 13.348 1.00 87.75 98 TYR A C 1
ATOM 775 O O . TYR A 1 98 ? -15.379 4.307 14.156 1.00 87.75 98 TYR A O 1
ATOM 783 N N . GLN A 1 99 ? -14.377 4.414 12.154 1.00 87.12 99 GLN A N 1
ATOM 784 C CA . GLN A 1 99 ? -15.095 5.616 11.718 1.00 87.12 99 GLN A CA 1
ATOM 785 C C . GLN A 1 99 ? -16.621 5.431 11.651 1.00 87.12 99 GLN A C 1
ATOM 787 O O . GLN A 1 99 ? -17.346 6.416 11.773 1.00 87.12 99 GLN A O 1
ATOM 792 N N . LYS A 1 100 ? -17.107 4.214 11.378 1.00 88.00 100 LYS A N 1
ATOM 793 C CA . LYS A 1 100 ? -18.535 3.947 11.160 1.00 88.00 100 LYS A CA 1
ATOM 794 C C . LYS A 1 100 ? -19.250 3.391 12.387 1.00 88.00 100 LYS A C 1
ATOM 796 O O . LYS A 1 100 ? -20.414 3.723 12.570 1.00 88.00 100 LYS A O 1
ATOM 801 N N . TYR A 1 101 ? -18.596 2.525 13.161 1.00 83.81 101 TYR A N 1
ATOM 802 C CA . TYR A 1 101 ? -19.287 1.664 14.129 1.00 83.81 101 TYR A CA 1
ATOM 803 C C . TYR A 1 101 ? -18.877 1.861 15.591 1.00 83.81 101 TYR A C 1
ATOM 805 O O . TYR A 1 101 ? -19.567 1.332 16.455 1.00 83.81 101 TYR A O 1
ATOM 813 N N . VAL A 1 102 ? -17.784 2.578 15.880 1.00 84.56 102 VAL A N 1
ATOM 814 C CA . VAL A 1 102 ? -17.277 2.719 17.256 1.00 84.56 102 VAL A CA 1
ATOM 815 C C . VAL A 1 102 ? -17.262 4.191 17.665 1.00 84.56 102 VAL A C 1
ATOM 817 O O . VAL A 1 102 ? -18.268 4.689 18.162 1.00 84.56 102 VAL A O 1
ATOM 820 N N . ASP A 1 103 ? -16.164 4.908 17.423 1.00 89.62 103 ASP A N 1
ATOM 821 C CA . ASP A 1 103 ? -15.995 6.291 17.861 1.00 89.62 103 ASP A CA 1
ATOM 822 C C . ASP A 1 103 ? -14.811 6.990 17.161 1.00 89.62 103 ASP A C 1
ATOM 824 O O . ASP A 1 103 ? -13.905 6.366 16.596 1.00 89.62 103 ASP A O 1
ATOM 828 N N . GLU A 1 104 ? -14.815 8.327 17.185 1.00 89.50 104 GLU A N 1
ATOM 829 C CA . GLU A 1 104 ? -13.770 9.137 16.547 1.00 89.50 104 GLU A CA 1
ATOM 830 C C . GLU A 1 104 ? -12.464 9.213 17.349 1.00 89.50 104 GLU A C 1
ATOM 832 O O . GLU A 1 104 ? -11.416 9.493 16.756 1.00 89.50 104 GLU A O 1
ATOM 837 N N . ALA A 1 105 ? -12.502 8.986 18.665 1.00 92.25 105 ALA A N 1
ATOM 838 C CA . ALA A 1 105 ? -11.325 9.065 19.528 1.00 92.25 105 ALA A CA 1
ATOM 839 C C . ALA A 1 105 ? -10.408 7.855 19.295 1.00 92.25 105 ALA A C 1
ATOM 841 O O . ALA A 1 105 ? -9.270 8.030 18.854 1.00 92.25 105 ALA A O 1
ATOM 842 N N . SER A 1 106 ? -10.949 6.641 19.407 1.00 88.06 106 SER A N 1
ATOM 843 C CA . SER A 1 106 ? -10.273 5.377 19.102 1.00 88.06 106 SER A CA 1
ATOM 844 C C . SER A 1 106 ? -9.732 5.351 17.674 1.00 88.06 106 SER A C 1
ATOM 846 O O . SER A 1 106 ? -8.633 4.858 17.412 1.00 88.06 106 SER A O 1
ATOM 848 N N . LYS A 1 107 ? -10.467 5.936 16.717 1.00 91.06 107 LYS A N 1
ATOM 849 C CA . LYS A 1 107 ? -9.988 6.079 15.337 1.00 91.06 107 LYS A CA 1
ATOM 850 C C . LYS A 1 107 ? -8.710 6.920 15.267 1.00 91.06 107 LYS A C 1
ATOM 852 O O . LYS A 1 107 ? -7.797 6.554 14.523 1.00 91.06 107 LYS A O 1
ATOM 857 N N . LYS A 1 108 ? -8.660 8.066 15.957 1.00 92.44 108 LYS A N 1
ATOM 858 C CA . LYS A 1 108 ? -7.477 8.942 15.958 1.00 92.44 108 LYS A CA 1
ATOM 859 C C . LYS A 1 108 ? -6.284 8.215 16.566 1.00 92.44 108 LYS A C 1
ATOM 861 O O . LYS A 1 108 ? -5.256 8.147 15.909 1.00 92.44 108 LYS A O 1
ATOM 866 N N . GLU A 1 109 ? -6.472 7.546 17.699 1.00 91.75 109 GLU A N 1
ATOM 867 C CA . GLU A 1 109 ? -5.422 6.750 18.344 1.00 91.75 109 GLU A CA 1
ATOM 868 C C . GLU A 1 109 ? -4.848 5.672 17.413 1.00 91.75 109 GLU A C 1
ATOM 870 O O . GLU A 1 109 ? -3.638 5.596 17.213 1.00 91.75 109 GLU A O 1
ATOM 875 N N . ILE A 1 110 ? -5.710 4.871 16.774 1.00 90.00 110 ILE A N 1
ATOM 876 C CA . ILE A 1 110 ? -5.290 3.842 15.806 1.00 90.00 110 ILE A CA 1
ATOM 877 C C . ILE A 1 110 ? -4.516 4.472 14.650 1.00 90.00 110 ILE A C 1
ATOM 879 O O . ILE A 1 110 ? -3.479 3.963 14.224 1.00 90.00 110 ILE A O 1
ATOM 883 N N . LYS A 1 111 ? -5.035 5.576 14.114 1.00 91.50 111 LYS A N 1
ATOM 884 C CA . LYS A 1 111 ? -4.424 6.263 12.982 1.00 91.50 111 LYS A CA 1
ATOM 885 C C . LYS A 1 111 ? -3.048 6.816 13.353 1.00 91.50 111 LYS A C 1
ATOM 887 O O . LYS A 1 111 ? -2.133 6.698 12.543 1.00 91.50 111 LYS A O 1
ATOM 892 N N . ASP A 1 112 ? -2.902 7.370 14.548 1.00 92.88 112 ASP A N 1
ATOM 893 C CA . ASP A 1 112 ? -1.655 7.959 15.021 1.00 92.88 112 ASP A CA 1
ATOM 894 C C . ASP A 1 112 ? -0.596 6.877 15.264 1.00 92.88 112 ASP A C 1
ATOM 896 O O . ASP A 1 112 ? 0.526 7.022 14.780 1.00 92.88 112 ASP A O 1
ATOM 900 N N . ILE A 1 113 ? -0.972 5.736 15.859 1.00 91.69 113 ILE A N 1
ATOM 901 C CA . ILE A 1 113 ? -0.089 4.563 16.009 1.00 91.69 113 ILE A CA 1
ATOM 902 C C . ILE A 1 113 ? 0.402 4.068 14.639 1.00 91.69 113 ILE A C 1
ATOM 904 O O . ILE A 1 113 ? 1.597 3.842 14.437 1.00 91.69 113 ILE A O 1
ATOM 908 N N . LEU A 1 114 ? -0.506 3.935 13.664 1.00 90.12 114 LEU A N 1
ATOM 909 C CA . LEU A 1 114 ? -0.154 3.477 12.316 1.00 90.12 114 LEU A CA 1
ATOM 910 C C . LEU A 1 114 ? 0.762 4.472 11.589 1.00 90.12 114 LEU A C 1
ATOM 912 O O . LEU A 1 114 ? 1.709 4.052 10.929 1.00 90.12 114 LEU A O 1
ATOM 916 N N . ILE A 1 115 ? 0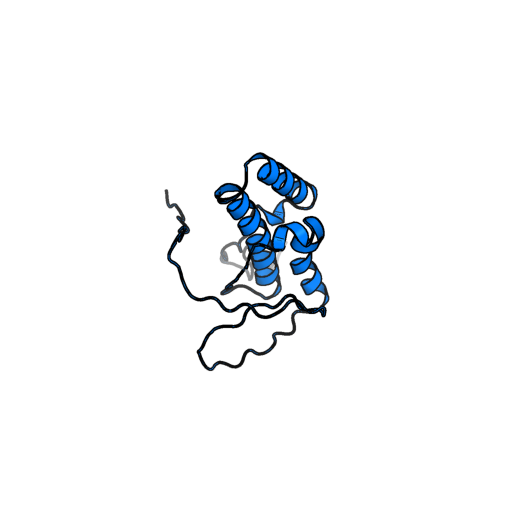.504 5.780 11.710 1.00 91.44 115 ILE A N 1
ATOM 917 C CA . ILE A 1 115 ? 1.334 6.831 11.098 1.00 91.44 115 ILE A CA 1
ATOM 918 C C . ILE A 1 115 ? 2.717 6.890 11.741 1.00 91.44 115 ILE A C 1
ATOM 920 O O . ILE A 1 115 ? 3.699 7.099 11.025 1.00 91.44 115 ILE A O 1
ATOM 924 N N . GLN A 1 116 ? 2.787 6.728 13.064 1.00 92.31 116 GLN A N 1
ATOM 925 C CA . GLN A 1 116 ? 4.038 6.736 13.812 1.00 92.31 116 GLN A CA 1
ATOM 926 C C . GLN A 1 116 ? 4.947 5.585 13.382 1.00 92.31 116 GLN A C 1
ATOM 928 O O . GLN A 1 116 ? 6.155 5.781 13.268 1.00 92.31 116 GLN A O 1
ATOM 933 N N . TYR A 1 117 ? 4.373 4.411 13.111 1.00 90.25 117 TYR A N 1
ATOM 934 C CA . TYR A 1 117 ? 5.132 3.283 12.586 1.00 90.25 117 TYR A CA 1
ATOM 935 C C . TYR A 1 117 ? 5.526 3.493 11.119 1.00 90.25 117 TYR A C 1
ATOM 937 O O . TYR A 1 117 ? 6.710 3.524 10.785 1.00 90.25 117 TYR A O 1
ATOM 945 N N . ASP A 1 118 ? 4.540 3.635 10.227 1.00 89.81 118 ASP A N 1
ATOM 946 C CA . ASP A 1 118 ? 4.783 3.724 8.790 1.00 89.81 118 ASP A CA 1
ATOM 947 C C . ASP A 1 118 ? 3.619 4.395 8.043 1.00 89.81 118 ASP A C 1
ATOM 949 O O . ASP A 1 118 ? 2.488 3.903 7.989 1.00 89.81 118 ASP A O 1
ATOM 953 N N . ARG A 1 119 ? 3.917 5.498 7.345 1.00 88.00 119 ARG A N 1
ATOM 954 C CA . ARG A 1 119 ? 2.929 6.222 6.525 1.00 88.00 119 ARG A CA 1
ATOM 955 C C . ARG A 1 119 ? 2.395 5.386 5.361 1.00 88.00 119 ARG A C 1
ATOM 957 O O . ARG A 1 119 ? 1.270 5.627 4.913 1.00 88.00 119 ARG A O 1
ATOM 964 N N . THR A 1 120 ? 3.172 4.420 4.867 1.00 87.31 120 THR A N 1
ATOM 965 C CA . THR A 1 120 ? 2.785 3.595 3.714 1.00 87.31 120 THR A CA 1
ATOM 966 C C . THR A 1 120 ? 1.654 2.615 4.025 1.00 87.31 120 THR A C 1
ATOM 968 O O . THR A 1 120 ? 1.074 2.066 3.094 1.00 87.31 120 THR A O 1
ATOM 971 N N . LEU A 1 121 ? 1.288 2.427 5.301 1.00 87.38 121 LEU A N 1
ATOM 972 C CA . LEU A 1 121 ? 0.114 1.645 5.709 1.00 87.38 121 LEU A CA 1
ATOM 973 C C . LEU A 1 121 ? -1.203 2.334 5.325 1.00 87.38 121 LEU A C 1
ATOM 975 O O . LEU A 1 121 ? -2.168 1.682 4.927 1.00 87.38 121 LEU A O 1
ATOM 979 N N . LEU A 1 122 ? -1.243 3.665 5.409 1.00 87.88 122 LEU A N 1
ATOM 980 C CA . LEU A 1 122 ? -2.449 4.450 5.135 1.00 87.88 122 LEU A CA 1
ATOM 981 C C . LEU A 1 122 ? -2.434 5.094 3.753 1.00 87.88 122 LEU A C 1
ATOM 983 O O . LEU A 1 122 ? -3.476 5.190 3.103 1.00 87.88 122 LEU A O 1
ATOM 987 N N . VAL A 1 123 ? -1.275 5.547 3.285 1.00 88.19 123 VAL A N 1
ATOM 988 C CA . VAL A 1 123 ? -1.149 6.237 1.999 1.00 88.19 123 VAL A CA 1
ATOM 989 C C . VAL A 1 123 ? -0.533 5.292 0.978 1.00 88.19 123 VAL A C 1
ATOM 991 O O . VAL A 1 123 ? 0.497 4.672 1.230 1.00 88.19 123 VAL A O 1
ATOM 994 N N . ALA A 1 124 ? -1.181 5.175 -0.184 1.00 85.94 124 ALA A N 1
ATOM 995 C CA . ALA A 1 124 ? -0.659 4.361 -1.274 1.00 85.94 124 ALA A CA 1
ATOM 996 C C . ALA A 1 124 ? 0.589 5.011 -1.883 1.00 85.94 124 ALA A C 1
ATOM 998 O O . ALA A 1 124 ? 0.660 6.234 -1.998 1.00 85.94 124 ALA A O 1
ATOM 999 N N . ASP A 1 125 ? 1.543 4.187 -2.311 1.00 85.94 125 ASP A N 1
ATOM 1000 C CA . ASP A 1 125 ? 2.731 4.662 -3.012 1.00 85.94 125 ASP A CA 1
ATOM 1001 C C . ASP A 1 125 ? 2.334 5.207 -4.403 1.00 85.94 125 ASP A C 1
ATOM 1003 O O . ASP A 1 125 ? 1.757 4.461 -5.204 1.00 85.94 125 ASP A O 1
ATOM 1007 N N . PRO A 1 126 ? 2.601 6.491 -4.716 1.00 88.12 126 PRO A N 1
ATOM 1008 C CA . PRO A 1 126 ? 2.228 7.087 -5.997 1.00 88.12 126 PRO A CA 1
ATOM 1009 C C . PRO A 1 126 ? 3.110 6.630 -7.170 1.00 88.12 126 PRO A C 1
ATOM 1011 O O . PRO A 1 126 ? 2.789 6.943 -8.318 1.00 88.12 126 PRO A O 1
ATOM 1014 N N . ARG A 1 127 ? 4.228 5.933 -6.922 1.00 89.88 127 ARG A N 1
ATOM 1015 C CA . ARG A 1 127 ? 5.202 5.576 -7.965 1.00 89.88 127 ARG A CA 1
ATOM 1016 C C . ARG A 1 127 ? 4.582 4.686 -9.049 1.00 89.88 127 ARG A C 1
ATOM 1018 O O . ARG A 1 127 ? 3.965 3.659 -8.773 1.00 89.88 127 ARG A O 1
ATOM 1025 N N . ARG A 1 128 ? 4.790 5.070 -10.313 1.00 90.44 128 ARG A N 1
ATOM 1026 C CA . ARG A 1 128 ? 4.382 4.331 -11.520 1.00 90.44 128 ARG A CA 1
ATOM 1027 C C . ARG A 1 128 ? 5.515 4.339 -12.540 1.00 90.44 128 ARG A C 1
ATOM 1029 O O . ARG A 1 128 ? 6.309 5.275 -12.573 1.00 90.44 128 ARG A O 1
ATOM 1036 N N . CYS A 1 129 ? 5.587 3.300 -13.369 1.00 90.12 129 CYS A N 1
ATOM 1037 C CA . CYS A 1 129 ? 6.596 3.218 -14.420 1.00 90.12 129 CYS A CA 1
ATOM 1038 C C . CYS A 1 129 ? 6.390 4.342 -15.442 1.00 90.12 129 CYS A C 1
ATOM 1040 O O . CYS A 1 129 ? 5.303 4.495 -16.002 1.00 90.12 129 CYS A O 1
ATOM 1042 N N . GLU A 1 130 ? 7.441 5.121 -15.691 1.00 91.88 130 GLU A N 1
ATOM 1043 C CA . GLU A 1 130 ? 7.435 6.139 -16.739 1.00 91.88 130 GLU A CA 1
ATOM 1044 C C . GLU A 1 130 ? 7.320 5.485 -18.126 1.00 91.88 130 GLU A C 1
ATOM 1046 O O . GLU A 1 130 ? 7.892 4.424 -18.386 1.00 91.88 130 GLU A O 1
ATOM 1051 N N . SER A 1 131 ? 6.601 6.143 -19.041 1.00 93.94 131 SER A N 1
ATOM 1052 C CA . SER A 1 131 ? 6.498 5.691 -20.436 1.00 93.94 131 SER A CA 1
ATOM 1053 C C . SER A 1 131 ? 7.861 5.661 -21.137 1.00 93.94 131 SER A C 1
ATOM 1055 O O . SER A 1 131 ? 8.717 6.528 -20.935 1.00 93.94 131 SER A O 1
ATOM 1057 N N . LYS A 1 132 ? 8.046 4.685 -22.029 1.00 94.38 132 LYS A N 1
ATOM 1058 C CA . LYS A 1 132 ? 9.257 4.555 -22.839 1.00 94.38 132 LYS A CA 1
ATOM 1059 C C . LYS A 1 132 ? 9.379 5.707 -23.849 1.00 94.38 132 LYS A C 1
ATOM 1061 O O . LYS A 1 132 ? 8.438 5.993 -24.583 1.00 94.38 132 LYS A O 1
ATOM 1066 N N . LYS A 1 133 ? 10.552 6.349 -23.922 1.00 92.38 133 LYS A N 1
ATOM 1067 C CA . LYS A 1 133 ? 10.908 7.335 -24.968 1.00 92.38 133 LYS A CA 1
ATOM 1068 C C . LYS A 1 133 ? 11.782 6.687 -26.050 1.00 92.38 133 LYS A C 1
ATOM 1070 O O . LYS A 1 133 ? 12.459 5.710 -25.754 1.00 92.38 133 LYS A O 1
ATOM 1075 N N . PHE A 1 134 ? 11.792 7.189 -27.286 1.00 92.19 134 PHE A N 1
ATOM 1076 C CA . PHE A 1 134 ? 12.585 6.605 -28.388 1.00 92.19 134 PHE A CA 1
ATOM 1077 C C . PHE A 1 134 ? 14.109 6.653 -28.130 1.00 92.19 134 PHE A C 1
ATOM 1079 O O . PHE A 1 134 ? 14.561 7.291 -27.186 1.00 92.19 134 PHE A O 1
ATOM 1086 N N . GLY A 1 135 ? 14.935 5.998 -28.951 1.00 91.50 135 GLY A N 1
ATOM 1087 C CA . GLY A 1 135 ? 16.400 6.186 -28.922 1.00 91.50 135 GLY A CA 1
ATOM 1088 C C . GLY A 1 135 ? 17.150 5.552 -27.739 1.00 91.50 135 GLY A C 1
ATOM 1089 O O . GLY A 1 135 ? 18.171 6.083 -27.309 1.00 91.50 135 GLY A O 1
ATOM 1090 N N . GLY A 1 136 ? 16.649 4.442 -27.197 1.00 93.38 136 GLY A N 1
ATOM 1091 C CA . GLY A 1 136 ? 17.324 3.622 -26.182 1.00 93.38 136 GLY A CA 1
ATOM 1092 C C . GLY A 1 136 ? 16.438 2.460 -25.728 1.00 93.38 136 GLY A C 1
ATOM 1093 O O . GLY A 1 136 ? 15.324 2.346 -26.239 1.00 93.38 136 GLY A O 1
ATOM 1094 N N . PRO A 1 137 ? 16.842 1.660 -24.729 1.00 91.69 137 PRO A N 1
ATOM 1095 C CA . PRO A 1 137 ? 16.025 0.562 -24.195 1.00 91.69 137 PRO A CA 1
ATOM 1096 C C . PRO A 1 137 ? 15.073 0.967 -23.049 1.00 91.69 137 PRO A C 1
ATOM 1098 O O . PRO A 1 137 ? 13.988 0.411 -22.936 1.00 91.69 137 PRO A O 1
ATOM 1101 N N . GLY A 1 138 ? 15.404 1.978 -22.232 1.00 92.69 138 GLY A N 1
ATOM 1102 C CA . GLY A 1 138 ? 14.624 2.347 -21.029 1.00 92.69 138 GLY A CA 1
ATOM 1103 C C . GLY A 1 138 ? 13.939 3.715 -21.101 1.00 92.69 138 GLY A C 1
ATOM 1104 O O . GLY A 1 138 ? 14.210 4.489 -22.014 1.00 92.69 138 GLY A O 1
ATOM 1105 N N . ALA A 1 139 ? 13.070 4.052 -20.140 1.00 92.62 139 ALA A N 1
ATOM 1106 C CA . ALA A 1 139 ? 12.365 5.346 -20.124 1.00 92.62 139 ALA A CA 1
ATOM 1107 C C . ALA A 1 139 ? 13.318 6.554 -20.244 1.00 92.62 139 ALA A C 1
ATOM 1109 O O . ALA A 1 139 ? 13.040 7.484 -20.999 1.00 92.62 139 ALA A O 1
ATOM 1110 N N . ARG A 1 140 ? 14.479 6.484 -19.576 1.00 90.88 140 ARG A N 1
ATOM 1111 C CA . ARG A 1 140 ? 15.521 7.527 -19.591 1.00 90.88 140 ARG A CA 1
ATOM 1112 C C . ARG A 1 140 ? 16.820 7.115 -20.291 1.00 90.88 140 ARG A C 1
ATOM 1114 O O . ARG A 1 140 ? 17.547 7.979 -20.770 1.00 90.88 140 ARG A O 1
ATOM 1121 N N . ALA A 1 141 ? 17.108 5.816 -20.367 1.00 93.56 141 ALA A N 1
ATOM 1122 C CA . ALA A 1 141 ? 18.329 5.306 -20.986 1.00 93.56 141 ALA A CA 1
ATOM 1123 C C . ALA A 1 141 ? 18.334 5.569 -22.500 1.00 93.56 141 ALA A C 1
ATOM 1125 O O . ALA A 1 141 ? 17.360 5.249 -23.190 1.00 93.56 141 ALA A O 1
ATOM 1126 N N . ARG A 1 142 ? 19.443 6.119 -23.006 1.00 91.94 142 ARG A N 1
ATOM 1127 C CA . ARG A 1 142 ? 19.707 6.339 -24.434 1.00 91.94 142 ARG A CA 1
ATOM 1128 C C . ARG A 1 142 ? 20.820 5.412 -24.911 1.00 91.94 142 ARG A C 1
ATOM 1130 O O . ARG A 1 142 ? 21.645 4.989 -24.105 1.00 91.94 142 ARG A O 1
ATOM 1137 N N . TYR A 1 143 ? 20.829 5.085 -26.200 1.00 92.56 143 TYR A N 1
ATOM 1138 C CA . TYR A 1 143 ? 21.946 4.342 -26.784 1.00 92.56 143 TYR A CA 1
ATOM 1139 C C . TYR A 1 143 ? 23.236 5.165 -26.717 1.00 92.56 143 TYR A C 1
ATOM 1141 O O . TYR A 1 143 ? 23.213 6.388 -26.876 1.00 92.56 143 TYR A O 1
ATOM 1149 N N . GLN A 1 144 ? 24.350 4.483 -26.457 1.00 92.81 144 GLN A N 1
ATOM 1150 C CA . GLN A 1 144 ? 25.668 5.101 -26.396 1.00 92.81 144 GLN A CA 1
ATOM 1151 C C . GLN A 1 144 ? 26.053 5.663 -27.772 1.00 92.81 144 GLN A C 1
ATOM 1153 O O . GLN A 1 144 ? 25.867 5.000 -28.791 1.00 92.81 144 GLN A O 1
ATOM 1158 N N . LYS A 1 145 ? 26.591 6.889 -27.801 1.00 90.88 145 LYS A N 1
ATOM 1159 C CA . LYS A 1 145 ? 27.180 7.471 -29.014 1.00 90.88 145 LYS A CA 1
ATOM 1160 C C . LYS A 1 145 ? 28.603 6.936 -29.206 1.00 90.88 145 LYS A C 1
ATOM 1162 O O . LYS A 1 145 ? 29.301 6.690 -28.227 1.00 90.88 145 LYS A O 1
ATOM 1167 N N . SER A 1 146 ? 29.024 6.762 -30.457 1.00 89.12 146 SER A N 1
ATOM 1168 C CA . SER A 1 146 ? 30.345 6.222 -30.815 1.00 89.12 146 SER A CA 1
ATOM 1169 C C . SER A 1 146 ? 31.494 7.225 -30.670 1.00 89.12 146 SER A C 1
ATOM 1171 O O . SER A 1 146 ? 32.649 6.819 -30.608 1.00 89.12 146 SER A O 1
ATOM 1173 N N . TYR A 1 147 ? 31.190 8.521 -30.600 1.00 83.38 147 TYR A N 1
ATOM 1174 C CA . TYR A 1 147 ? 32.160 9.603 -30.447 1.00 83.38 147 TYR A CA 1
ATOM 1175 C C . TYR A 1 147 ? 31.919 10.372 -29.142 1.00 83.38 147 TYR A C 1
ATOM 1177 O O . TYR A 1 147 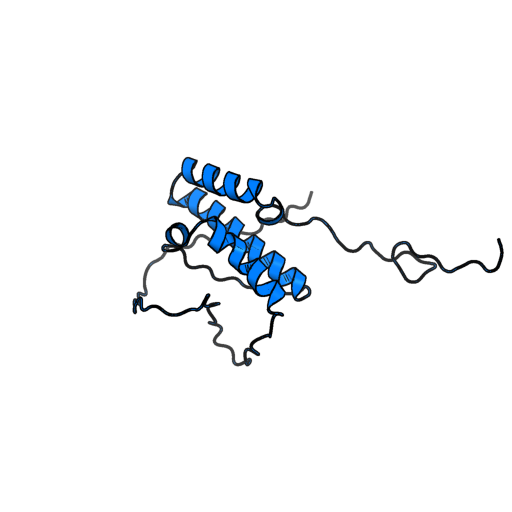? 30.847 10.257 -28.538 1.00 83.38 147 TYR A O 1
ATOM 1185 N N . ARG A 1 148 ? 32.933 11.129 -28.710 1.00 74.38 148 ARG A N 1
ATOM 1186 C CA . ARG A 1 148 ? 32.905 11.935 -27.485 1.00 74.38 148 ARG A CA 1
ATOM 1187 C C . ARG A 1 148 ? 32.367 13.336 -27.747 1.00 74.38 148 ARG A C 1
ATOM 1189 O O . ARG A 1 148 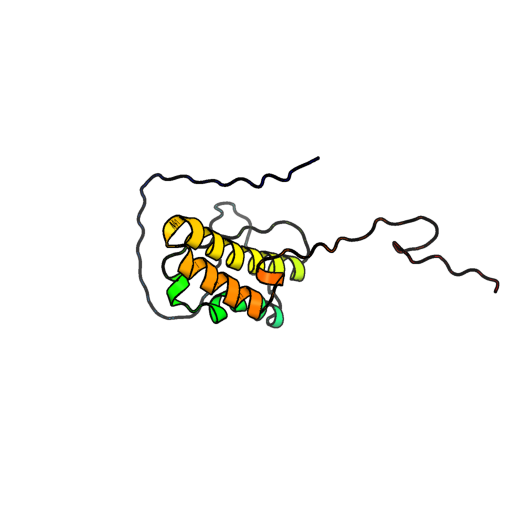? 32.754 13.916 -28.782 1.00 74.38 148 ARG A O 1
#

Sequence (148 aa):
MQGYLFYLVCICKLKYIYYLPISDDDDVSVIENCHCSCSLQEGEWPATLQYKLLEPVLLLGKERFAGVDIRVRVKGGGHVAQIYAIRQAISKALVAYYQKYVDEASKKEIKDILIQYDRTLLVADPRRCESKKFGGPGARARYQKSYR

Foldseek 3Di:
DDDDPDDDDDDDDDDDDDDDDDDDDDDPDQDDDDPDPDDPPPPCDPPVLVVLQCVLCVQVDPVLCPPDDDHDDDDDDDPNVRSLVNLLVVLQVSLVCCVPPNDDVVSVVSVVSPVVVPPSSPDPDPDDAADCDPAADGNPDHDDDPDD

InterPro domains:
  IPR000754 Small ribosomal subunit protein uS9 [PF00380] (47-148)
  IPR000754 Small ribosomal subunit protein uS9 [PTHR21569] (47-145)
  IPR014721 Small ribosomal subunit protein uS5 domain 2-type fold, subgroup [G3DSA:3.30.230.10] (32-148)
  IPR020568 Ribosomal protein uS5 domain 2-type superfamily [SSF54211] (45-148)
  IPR020574 Small ribosomal subunit protein uS9, conserved site [PS00360] (76-94)

Radius of gyration: 20.98 Å; chains: 1; bounding box: 62×42×52 Å